Protein AF-X0VV65-F1 (afdb_monomer_lite)

Radius of gyration: 12.86 Å; chains: 1; bounding box: 27×31×33 Å

Foldseek 3Di:
DDAADQVPFDWDDPDVQKIKTFGDDDDQDTDIDIGGDPPRDDDDDDDPHDDDDDDPDDDDDDDD

pLDDT: mean 93.92, std 5.64, range [64.5, 98.5]

Sequence (64 aa):
MPLIDYDSASPVEMFPGVVRRTLTDGDRLMLIEVTVEEGAVVPLHTHPHEQTGYLISGRFLFEL

InterPro domains:
  IPR011051 RmlC-like cupin domain superfamily [SSF51182] (14-63)
  IPR014710 RmlC-like jelly roll fold [G3DSA:2.60.120.10] (9-64)

Secondary structure (DSSP, 8-state):
-----GGGS-EEEEETTEEEEEEEEETTEEEEEEEE-TT--------SS-------SS------

Structure (mmCIF, N/CA/C/O backbone):
data_AF-X0VV65-F1
#
_entry.id   AF-X0VV65-F1
#
loop_
_atom_site.group_PDB
_atom_site.id
_atom_site.type_symbol
_atom_site.label_atom_id
_atom_site.label_alt_id
_atom_site.label_comp_id
_atom_site.label_asym_id
_atom_site.label_entity_id
_atom_site.label_seq_id
_atom_site.pdbx_PDB_ins_code
_atom_site.Cartn_x
_atom_site.Cartn_y
_atom_site.Cartn_z
_atom_site.occupancy
_atom_site.B_iso_or_equiv
_atom_site.auth_seq_id
_atom_site.auth_comp_id
_atom_site.auth_asym_id
_atom_site.auth_atom_id
_atom_site.pdbx_PDB_model_num
ATOM 1 N N . MET A 1 1 ? 4.425 -7.244 -19.957 1.00 64.50 1 MET A N 1
ATOM 2 C CA . MET A 1 1 ? 3.215 -6.776 -19.256 1.00 64.50 1 MET A CA 1
ATOM 3 C C . MET A 1 1 ? 2.686 -7.950 -18.453 1.00 64.50 1 MET A C 1
ATOM 5 O O . MET A 1 1 ? 1.928 -8.740 -19.006 1.00 64.50 1 MET A O 1
ATOM 9 N N . PRO A 1 2 ? 3.201 -8.159 -17.234 1.00 79.75 2 PRO A N 1
ATOM 10 C CA . PRO A 1 2 ? 2.687 -9.208 -16.363 1.00 79.75 2 PRO A CA 1
ATOM 11 C C . PRO A 1 2 ? 1.196 -8.966 -16.101 1.00 79.75 2 PRO A C 1
ATOM 13 O O . PRO A 1 2 ? 0.783 -7.855 -15.780 1.00 79.75 2 PRO A O 1
ATOM 16 N N . LEU A 1 3 ? 0.400 -10.007 -16.318 1.00 84.56 3 LEU A N 1
ATOM 17 C CA . LEU A 1 3 ? -0.978 -10.100 -15.861 1.00 84.56 3 LEU A CA 1
ATOM 18 C C . LEU A 1 3 ? -0.970 -11.114 -14.729 1.00 84.56 3 LEU A C 1
ATOM 20 O O . LEU A 1 3 ? -0.378 -12.184 -14.868 1.00 84.56 3 LEU A O 1
ATOM 24 N N . ILE A 1 4 ? -1.605 -10.760 -13.626 1.00 89.44 4 ILE A N 1
ATOM 25 C CA . ILE A 1 4 ? -1.701 -11.610 -12.449 1.00 89.44 4 ILE A CA 1
ATOM 26 C C . ILE A 1 4 ? -3.172 -11.862 -12.148 1.00 89.44 4 ILE A C 1
ATOM 28 O O . ILE A 1 4 ? -4.015 -10.987 -12.352 1.00 89.44 4 ILE A O 1
ATOM 32 N N . ASP A 1 5 ? -3.471 -13.066 -11.679 1.00 93.44 5 ASP A N 1
ATOM 33 C CA . ASP A 1 5 ? -4.769 -13.357 -11.089 1.00 93.44 5 ASP A CA 1
ATOM 34 C C . ASP A 1 5 ? -4.799 -12.753 -9.679 1.00 93.44 5 ASP A C 1
ATOM 36 O O . ASP A 1 5 ? -3.871 -12.970 -8.895 1.00 93.44 5 ASP A O 1
ATOM 40 N N . TYR A 1 6 ? -5.838 -11.986 -9.357 1.00 94.44 6 TYR A N 1
ATOM 41 C CA . TYR A 1 6 ? -5.973 -11.321 -8.060 1.00 94.44 6 TYR A CA 1
ATOM 42 C C . TYR A 1 6 ? -5.895 -12.321 -6.903 1.00 94.44 6 TYR A C 1
ATOM 44 O O . TYR A 1 6 ? -5.217 -12.060 -5.907 1.00 94.44 6 TYR A O 1
ATOM 52 N N . ASP A 1 7 ? -6.516 -13.488 -7.074 1.00 95.19 7 ASP A N 1
ATOM 53 C CA . ASP A 1 7 ? -6.558 -14.534 -6.051 1.00 95.19 7 ASP A CA 1
ATOM 54 C C . ASP A 1 7 ? -5.210 -15.253 -5.884 1.00 95.19 7 ASP A C 1
ATOM 56 O O . ASP A 1 7 ? -4.969 -15.905 -4.868 1.00 95.19 7 ASP A O 1
ATOM 60 N N . SER A 1 8 ? -4.293 -15.101 -6.846 1.00 93.88 8 SER A N 1
ATOM 61 C CA . SER A 1 8 ? -2.933 -15.648 -6.754 1.00 93.88 8 SER A CA 1
ATOM 62 C C . SER A 1 8 ? -1.972 -14.767 -5.949 1.00 93.88 8 SER A C 1
ATOM 64 O O . SER A 1 8 ? -0.898 -15.225 -5.553 1.00 93.88 8 SER A O 1
ATOM 66 N N . ALA A 1 9 ? -2.338 -13.507 -5.694 1.00 95.44 9 ALA A N 1
ATOM 67 C CA . ALA A 1 9 ? -1.492 -12.562 -4.983 1.00 95.44 9 ALA A CA 1
ATOM 68 C C . ALA A 1 9 ? -1.666 -12.684 -3.460 1.00 95.44 9 ALA A C 1
ATOM 70 O O . ALA A 1 9 ? -2.705 -12.353 -2.882 1.00 95.44 9 ALA A O 1
ATOM 71 N N . SER A 1 10 ? -0.604 -13.119 -2.783 1.00 95.69 10 SER A N 1
ATOM 72 C CA . SER A 1 10 ? -0.618 -13.322 -1.333 1.00 95.69 10 SER A CA 1
ATOM 73 C C . SER A 1 10 ? -0.686 -11.992 -0.564 1.00 95.69 10 SER A C 1
ATOM 75 O O . SER A 1 10 ? 0.183 -11.134 -0.753 1.00 95.69 10 SER A O 1
ATOM 77 N N . PRO A 1 11 ? -1.677 -11.801 0.327 1.00 97.75 11 PRO A N 1
ATOM 78 C CA . PRO A 1 11 ? -1.704 -10.659 1.232 1.00 97.75 11 PRO A CA 1
ATOM 79 C C . PRO A 1 11 ? -0.609 -10.781 2.301 1.00 97.75 11 PRO A C 1
ATOM 81 O O . PRO A 1 11 ? -0.297 -11.874 2.773 1.00 97.75 11 PRO A O 1
ATOM 84 N N . VAL A 1 12 ? -0.044 -9.644 2.695 1.00 98.12 12 VAL A N 1
ATOM 85 C CA . VAL A 1 12 ? 0.989 -9.526 3.728 1.00 98.12 12 VAL A CA 1
ATOM 86 C C . VAL A 1 12 ? 0.565 -8.450 4.719 1.00 98.12 12 VAL A C 1
ATOM 88 O O . VAL A 1 12 ? 0.257 -7.327 4.320 1.00 98.12 12 VAL A O 1
ATOM 91 N N . GLU A 1 13 ? 0.555 -8.780 6.008 1.00 98.06 13 GLU A N 1
ATOM 92 C CA . GLU A 1 13 ? 0.363 -7.792 7.070 1.00 98.06 13 GLU A CA 1
ATOM 93 C C . GLU A 1 13 ? 1.635 -6.945 7.212 1.00 98.06 13 GLU A C 1
ATOM 95 O O . GLU A 1 13 ? 2.723 -7.464 7.462 1.00 98.06 13 GLU A O 1
ATOM 100 N N . MET A 1 14 ? 1.505 -5.639 6.989 1.00 97.00 14 MET A N 1
ATOM 101 C CA . MET A 1 14 ? 2.615 -4.681 7.023 1.00 97.00 14 MET A CA 1
ATOM 102 C C . MET A 1 14 ? 2.753 -4.047 8.409 1.00 97.00 14 MET A C 1
ATOM 104 O O . MET A 1 14 ? 3.860 -3.851 8.906 1.00 97.00 14 MET A O 1
ATOM 108 N N . PHE A 1 15 ? 1.608 -3.741 9.016 1.00 95.75 15 PHE A N 1
ATOM 109 C CA . PHE A 1 15 ? 1.436 -3.205 10.364 1.00 95.75 15 PHE A CA 1
ATOM 110 C C . PHE A 1 15 ? 0.151 -3.807 10.948 1.00 95.75 15 PHE A C 1
ATOM 112 O O . PHE A 1 15 ? -0.672 -4.289 10.166 1.00 95.75 15 PHE A O 1
ATOM 119 N N . PRO A 1 16 ? -0.074 -3.737 12.273 1.00 97.69 16 PRO A N 1
ATOM 120 C CA . PRO A 1 16 ? -1.340 -4.169 12.862 1.00 97.69 16 PRO A CA 1
ATOM 121 C C . PRO A 1 16 ? -2.544 -3.524 12.156 1.00 97.69 16 PRO A C 1
ATOM 123 O O . PRO A 1 16 ? -2.674 -2.297 12.150 1.00 97.69 16 PRO A O 1
ATOM 126 N N . GLY A 1 17 ? -3.389 -4.345 11.525 1.00 98.00 17 GLY A N 1
ATOM 127 C CA . GLY A 1 17 ? -4.580 -3.889 10.790 1.00 98.00 17 GLY A CA 1
ATOM 128 C C . GLY A 1 17 ? -4.305 -3.221 9.431 1.00 98.00 17 GLY A C 1
ATOM 129 O O . GLY A 1 17 ? -5.212 -2.635 8.840 1.00 98.00 17 GLY A O 1
ATOM 130 N N . VAL A 1 18 ? -3.073 -3.292 8.910 1.00 98.25 18 VAL A N 1
ATOM 131 C CA . VAL A 1 18 ? -2.703 -2.803 7.569 1.00 98.25 18 VAL A CA 1
ATOM 132 C C . VAL A 1 18 ? -2.184 -3.966 6.735 1.00 98.25 18 VAL A C 1
ATOM 134 O O . VAL A 1 18 ? -1.065 -4.446 6.933 1.00 98.25 18 VAL A O 1
ATOM 137 N N . VAL A 1 19 ? -2.972 -4.385 5.750 1.00 98.50 19 VAL A N 1
ATOM 138 C CA . VAL A 1 19 ? -2.647 -5.508 4.867 1.00 98.50 19 VAL A CA 1
ATOM 139 C C . VAL A 1 19 ? -2.376 -4.998 3.460 1.00 98.50 19 VAL A C 1
ATOM 141 O O . VAL A 1 19 ? -3.170 -4.254 2.890 1.00 98.50 19 VAL A O 1
ATOM 144 N N . ARG A 1 20 ? -1.261 -5.430 2.873 1.00 98.00 20 ARG A N 1
ATOM 145 C CA . ARG A 1 20 ? -0.883 -5.141 1.489 1.00 98.00 20 ARG A CA 1
ATOM 146 C C . ARG A 1 20 ? -0.931 -6.412 0.655 1.00 98.00 20 ARG A C 1
ATOM 148 O O . ARG A 1 20 ? -0.317 -7.413 1.017 1.00 98.00 20 ARG A O 1
ATOM 155 N N . ARG A 1 21 ? -1.534 -6.338 -0.524 1.00 97.88 21 ARG A N 1
ATOM 156 C CA . ARG A 1 21 ? -1.397 -7.334 -1.587 1.00 97.88 21 ARG A CA 1
ATOM 157 C C . ARG A 1 21 ? -0.593 -6.734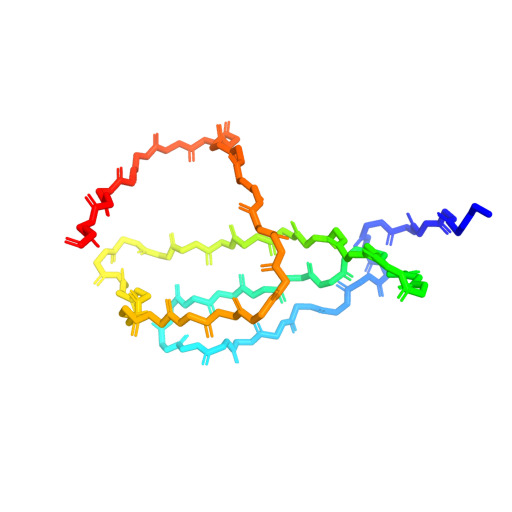 -2.734 1.00 97.88 21 ARG A C 1
ATOM 159 O O . ARG A 1 21 ? -0.996 -5.731 -3.318 1.00 97.88 21 ARG A O 1
ATOM 166 N N . THR A 1 22 ? 0.554 -7.328 -3.051 1.00 96.38 22 THR A N 1
ATOM 167 C CA . THR A 1 22 ? 1.311 -6.941 -4.248 1.00 96.38 22 THR A CA 1
ATOM 168 C C . THR A 1 22 ? 0.648 -7.580 -5.455 1.00 96.38 22 THR A C 1
ATOM 170 O O . THR A 1 22 ? 0.638 -8.800 -5.562 1.00 96.38 22 THR A O 1
ATOM 173 N N . LEU A 1 23 ? 0.070 -6.758 -6.331 1.00 95.94 23 LEU A N 1
ATOM 174 C CA . LEU A 1 23 ? -0.611 -7.240 -7.525 1.00 95.94 23 LEU A CA 1
ATOM 175 C C . LEU A 1 23 ? 0.431 -7.540 -8.598 1.00 95.94 23 LEU A C 1
ATOM 177 O O . LEU A 1 23 ? 0.620 -8.679 -8.996 1.00 95.94 23 LEU A O 1
ATOM 181 N N . THR A 1 24 ? 1.189 -6.536 -9.018 1.00 95.12 24 THR A N 1
ATOM 182 C CA . THR A 1 24 ? 2.270 -6.743 -9.980 1.00 95.12 24 THR A CA 1
ATOM 183 C C . THR A 1 24 ? 3.382 -5.740 -9.763 1.00 95.12 24 THR A C 1
ATOM 185 O O . THR A 1 24 ? 3.152 -4.630 -9.286 1.00 95.12 24 THR A O 1
ATOM 188 N N . ASP A 1 25 ? 4.581 -6.101 -10.189 1.00 93.44 25 ASP A N 1
ATOM 189 C CA . ASP A 1 25 ? 5.730 -5.214 -10.219 1.00 93.44 25 ASP A CA 1
ATOM 190 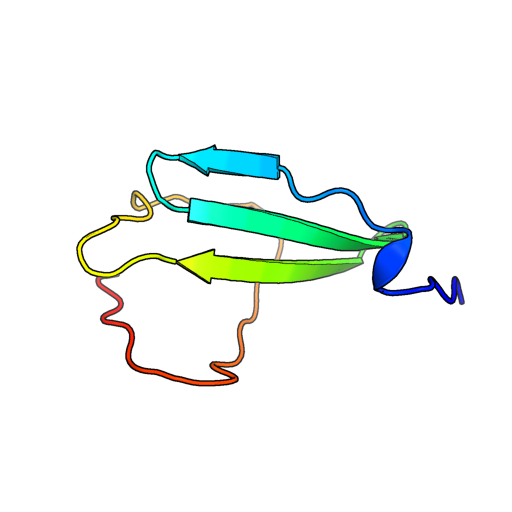C C . ASP A 1 25 ? 6.528 -5.370 -11.518 1.00 93.44 25 ASP A C 1
ATOM 192 O O . ASP A 1 25 ? 6.304 -6.272 -12.331 1.00 93.44 25 ASP A O 1
ATOM 196 N N . GLY A 1 26 ? 7.415 -4.413 -11.740 1.00 91.69 26 GLY A N 1
ATOM 197 C CA . GLY A 1 26 ? 8.443 -4.424 -12.766 1.00 91.69 26 GLY A CA 1
AT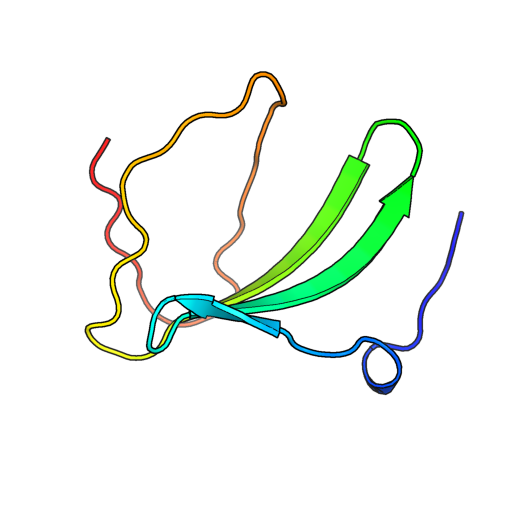OM 198 C C . GLY A 1 26 ? 9.529 -3.420 -12.393 1.00 91.69 26 GLY A C 1
ATOM 199 O O . GLY A 1 26 ? 9.497 -2.833 -11.315 1.00 91.69 26 GLY A O 1
ATOM 200 N N . ASP A 1 27 ? 10.457 -3.155 -13.309 1.00 92.75 27 ASP A N 1
ATOM 201 C CA . ASP A 1 27 ? 11.690 -2.408 -13.008 1.00 92.75 27 ASP A CA 1
ATOM 202 C C . ASP A 1 27 ? 11.490 -1.025 -12.363 1.00 92.75 27 ASP A C 1
ATOM 204 O O . ASP A 1 27 ? 12.382 -0.519 -11.686 1.00 92.75 27 ASP A O 1
ATOM 208 N N . ARG A 1 28 ? 10.353 -0.368 -12.622 1.00 93.19 28 ARG A N 1
ATOM 209 C CA . ARG A 1 28 ? 10.098 1.021 -12.197 1.00 93.19 28 ARG A CA 1
ATOM 210 C C . ARG A 1 28 ? 8.709 1.267 -11.618 1.00 93.19 28 ARG A C 1
ATOM 212 O O . ARG A 1 28 ? 8.393 2.410 -11.305 1.00 93.19 28 ARG A O 1
ATOM 219 N N . LEU A 1 29 ? 7.865 0.243 -11.533 1.00 92.75 29 LEU A N 1
ATOM 220 C CA . LEU A 1 29 ? 6.493 0.396 -11.060 1.00 92.75 29 LEU A CA 1
ATOM 221 C C . LEU A 1 29 ? 6.086 -0.825 -10.251 1.00 92.75 29 LEU A C 1
ATOM 223 O O . LEU A 1 29 ? 6.338 -1.955 -10.657 1.00 92.75 29 LEU A O 1
ATOM 227 N N . MET A 1 30 ? 5.399 -0.570 -9.147 1.00 94.44 30 MET A N 1
ATOM 228 C CA . MET A 1 30 ? 4.705 -1.578 -8.366 1.00 94.44 30 MET A CA 1
ATOM 229 C C . MET A 1 30 ? 3.251 -1.145 -8.233 1.00 94.44 30 MET A C 1
ATOM 231 O O . MET A 1 30 ? 2.969 0.003 -7.892 1.00 94.44 30 MET A O 1
ATOM 235 N N . LEU A 1 31 ? 2.337 -2.069 -8.499 1.00 95.69 31 LEU A N 1
ATOM 236 C CA . LEU A 1 31 ? 0.923 -1.911 -8.218 1.00 95.69 31 LEU A CA 1
ATOM 237 C C . LEU A 1 31 ? 0.568 -2.793 -7.025 1.00 95.69 31 LEU A C 1
ATOM 239 O O . LEU A 1 31 ? 0.797 -4.006 -7.036 1.00 95.69 31 LEU A O 1
ATOM 243 N N . ILE A 1 32 ? -0.004 -2.172 -6.004 1.00 96.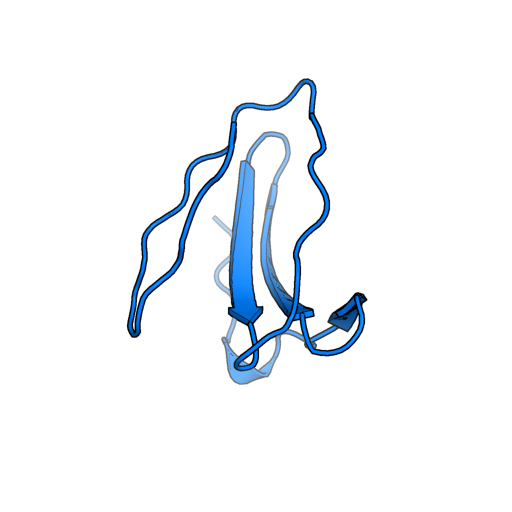75 32 ILE A N 1
ATOM 244 C CA . ILE A 1 32 ? -0.433 -2.839 -4.780 1.00 96.75 32 ILE A CA 1
ATOM 245 C C . ILE A 1 32 ? -1.874 -2.464 -4.462 1.00 96.75 32 ILE A C 1
ATOM 247 O O . ILE A 1 32 ? -2.336 -1.377 -4.805 1.00 96.75 32 ILE A O 1
ATOM 251 N N . GLU A 1 33 ? -2.551 -3.355 -3.755 1.00 97.69 33 GLU A N 1
ATOM 252 C CA . GLU A 1 33 ? -3.777 -3.060 -3.026 1.00 97.69 33 GLU A CA 1
ATOM 253 C C . GLU A 1 33 ? -3.444 -2.997 -1.535 1.00 97.69 33 GLU A C 1
ATOM 255 O O . GLU A 1 33 ? -2.682 -3.824 -1.027 1.00 97.69 33 GLU A O 1
ATOM 260 N N . VAL A 1 34 ? -3.997 -2.011 -0.832 1.00 97.56 34 VAL A N 1
ATOM 261 C CA . VAL A 1 34 ? -3.835 -1.867 0.616 1.00 97.56 34 VAL A CA 1
ATOM 262 C C . VAL A 1 34 ? -5.216 -1.820 1.249 1.00 97.56 34 VAL A C 1
ATOM 264 O O . VAL A 1 34 ? -6.037 -0.980 0.888 1.00 97.56 34 VAL A O 1
ATOM 267 N N . THR A 1 35 ? -5.454 -2.717 2.201 1.00 97.81 35 THR A N 1
ATOM 268 C CA . THR A 1 35 ? -6.631 -2.701 3.072 1.00 97.81 35 THR A CA 1
ATOM 269 C C . THR A 1 35 ? -6.202 -2.218 4.447 1.00 97.81 35 THR A C 1
ATOM 271 O O . 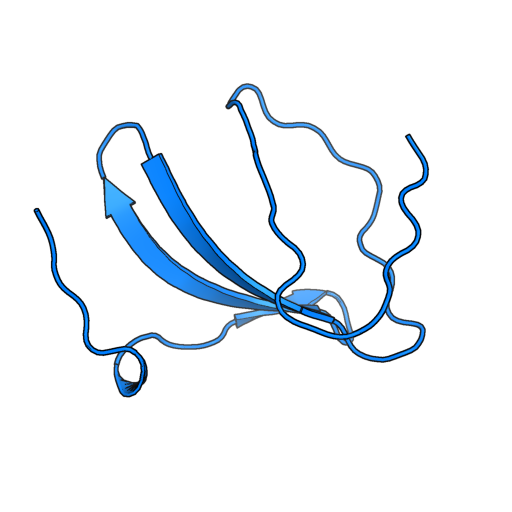THR A 1 35 ? -5.228 -2.724 5.008 1.00 97.81 35 THR A O 1
ATOM 274 N N . VAL A 1 36 ? -6.919 -1.230 4.978 1.00 97.56 36 VAL A N 1
ATOM 275 C CA . VAL A 1 36 ? -6.653 -0.650 6.296 1.00 97.56 36 VAL A CA 1
ATOM 276 C C . VAL A 1 36 ? -7.906 -0.786 7.148 1.00 97.56 36 VAL A C 1
ATOM 278 O O . VAL A 1 36 ? -8.974 -0.314 6.755 1.00 97.56 36 VAL A O 1
ATOM 281 N N . GLU A 1 37 ? -7.775 -1.456 8.289 1.00 98.12 37 GLU A N 1
ATOM 282 C CA . GLU A 1 37 ? -8.852 -1.602 9.265 1.00 98.12 37 GLU A CA 1
ATOM 283 C C . GLU A 1 37 ? -9.167 -0.270 9.960 1.00 98.12 37 GLU A C 1
ATOM 285 O O . GLU A 1 37 ? -8.336 0.639 10.040 1.00 98.12 37 GLU A O 1
ATOM 290 N N . GLU A 1 38 ? -10.387 -0.137 10.483 1.00 97.12 38 GLU A N 1
ATOM 291 C CA . GLU A 1 38 ? -10.780 1.061 11.222 1.00 97.12 38 GLU A CA 1
ATOM 292 C C . GLU A 1 38 ? -9.876 1.270 12.447 1.00 97.12 38 GLU A C 1
ATOM 294 O O . GLU A 1 38 ? -9.719 0.388 13.287 1.00 97.12 38 GLU A O 1
ATOM 299 N N . GLY A 1 39 ? -9.279 2.461 12.546 1.00 96.38 39 GLY A N 1
ATOM 300 C CA . GLY A 1 39 ? -8.360 2.823 13.628 1.00 96.38 39 GLY A CA 1
ATOM 301 C C . GLY A 1 39 ? -6.912 2.362 13.430 1.00 96.38 39 GLY A C 1
ATOM 302 O O . GLY A 1 39 ? -6.054 2.770 14.213 1.00 96.38 39 GLY A O 1
ATOM 303 N N . ALA A 1 40 ? -6.610 1.575 12.393 1.00 97.25 40 ALA A N 1
ATOM 304 C CA . ALA A 1 40 ? -5.232 1.244 12.050 1.00 97.25 40 ALA A CA 1
ATOM 305 C C . ALA A 1 40 ? -4.491 2.477 11.502 1.00 97.25 40 ALA A C 1
ATOM 307 O O . ALA A 1 40 ? -5.063 3.327 10.814 1.00 97.25 40 ALA A O 1
ATOM 308 N N . VAL A 1 41 ? -3.199 2.575 11.819 1.00 95.44 41 VAL A N 1
ATOM 309 C CA . VAL A 1 41 ? -2.357 3.728 11.477 1.00 95.44 41 VAL A CA 1
ATOM 310 C C . VAL A 1 41 ? -1.220 3.273 10.578 1.00 95.44 41 VAL A C 1
ATOM 312 O O . VAL A 1 41 ? -0.455 2.378 10.932 1.00 95.44 41 VAL A O 1
ATOM 315 N N . VAL A 1 42 ? -1.080 3.934 9.430 1.00 94.38 42 VAL A N 1
ATOM 316 C CA . VAL A 1 42 ? 0.119 3.836 8.595 1.00 94.38 42 VAL A CA 1
ATOM 317 C C . VAL A 1 42 ? 1.087 4.927 9.063 1.00 94.38 42 VAL A C 1
ATOM 319 O O . VAL A 1 42 ? 0.753 6.104 8.925 1.00 94.38 42 VAL A O 1
ATOM 322 N N . PRO A 1 43 ? 2.260 4.589 9.630 1.00 93.56 43 PRO A N 1
ATOM 323 C CA . PRO A 1 43 ? 3.208 5.596 10.098 1.00 93.56 43 PRO A CA 1
ATOM 324 C C . PRO A 1 43 ? 3.679 6.500 8.957 1.00 93.56 43 PRO A C 1
ATOM 326 O O . PRO A 1 43 ? 3.847 6.033 7.827 1.00 93.56 43 PRO A O 1
ATOM 329 N N . LEU A 1 44 ? 3.954 7.771 9.261 1.00 93.06 44 LEU A N 1
ATOM 330 C CA . LEU A 1 44 ? 4.583 8.684 8.309 1.00 93.06 44 LEU A CA 1
ATOM 331 C C . LEU A 1 44 ? 5.927 8.102 7.851 1.00 93.06 44 LEU A C 1
ATOM 333 O O . LEU A 1 44 ? 6.766 7.715 8.666 1.00 93.06 44 LEU A O 1
ATOM 337 N N . HIS A 1 45 ? 6.123 8.029 6.539 1.00 92.25 45 HIS A N 1
ATOM 338 C CA . HIS A 1 45 ? 7.330 7.487 5.929 1.00 92.25 45 HIS A CA 1
ATOM 339 C C . HIS A 1 45 ? 7.586 8.140 4.568 1.00 92.25 45 HIS A C 1
ATOM 341 O O . HIS A 1 45 ? 6.745 8.866 4.043 1.00 92.25 45 HIS A O 1
ATOM 347 N N . THR A 1 46 ? 8.767 7.892 4.002 1.00 93.00 46 THR A N 1
ATOM 348 C CA . THR A 1 46 ? 9.180 8.447 2.710 1.00 93.00 46 THR A CA 1
ATOM 349 C C . THR A 1 46 ? 9.903 7.402 1.873 1.00 93.00 46 THR A C 1
ATOM 351 O O . THR A 1 46 ? 10.553 6.508 2.418 1.00 93.00 46 THR A O 1
ATOM 354 N N . HIS A 1 47 ? 9.807 7.547 0.554 1.00 90.94 47 HIS A N 1
ATOM 355 C CA . HIS A 1 47 ? 10.507 6.727 -0.427 1.00 90.94 47 HIS A CA 1
ATOM 356 C C . HIS A 1 47 ? 11.184 7.637 -1.455 1.00 90.94 47 HIS A C 1
ATOM 358 O O . HIS A 1 47 ? 10.652 8.699 -1.773 1.00 90.94 47 HIS A O 1
ATOM 364 N N . PRO A 1 48 ? 12.325 7.224 -2.037 1.00 94.56 48 PRO A N 1
ATOM 365 C CA . PRO A 1 48 ? 12.902 7.926 -3.184 1.00 94.56 48 PRO A CA 1
ATOM 366 C C . PRO A 1 48 ? 12.040 7.780 -4.452 1.00 94.56 48 PRO A C 1
ATOM 368 O O . PRO A 1 48 ? 12.249 8.499 -5.426 1.00 94.56 48 PRO A O 1
ATOM 371 N N . HIS A 1 49 ? 11.110 6.821 -4.458 1.00 94.81 49 HIS A N 1
ATOM 372 C CA . HIS A 1 49 ? 10.204 6.537 -5.563 1.00 94.81 49 HIS A CA 1
ATOM 373 C C . HIS A 1 49 ? 8.913 7.345 -5.433 1.00 94.81 49 HIS A C 1
ATOM 375 O O . HIS A 1 49 ? 8.363 7.478 -4.341 1.00 94.81 49 HIS A O 1
ATOM 381 N N . GLU A 1 50 ? 8.410 7.838 -6.562 1.00 94.81 50 GLU A N 1
ATOM 382 C CA . GLU A 1 50 ? 7.091 8.460 -6.627 1.00 94.81 50 GLU A CA 1
ATOM 383 C C . GLU A 1 50 ? 6.005 7.436 -6.269 1.00 94.81 50 GLU A C 1
ATOM 385 O O . GLU A 1 50 ? 6.012 6.307 -6.764 1.00 94.81 50 GLU A O 1
ATOM 390 N N . GLN A 1 51 ? 5.069 7.840 -5.410 1.00 94.69 51 GLN A N 1
ATOM 391 C CA . GLN A 1 51 ? 3.947 7.015 -4.982 1.00 94.69 51 GLN A CA 1
ATOM 392 C C . GLN A 1 51 ? 2.642 7.761 -5.233 1.00 94.69 51 GLN A C 1
ATOM 394 O O . GLN A 1 51 ? 2.481 8.915 -4.838 1.00 94.69 51 GLN A O 1
ATOM 399 N N . THR A 1 52 ? 1.689 7.071 -5.850 1.00 93.75 52 THR A N 1
ATOM 400 C CA . THR A 1 52 ? 0.319 7.551 -6.023 1.00 93.75 52 THR A CA 1
ATOM 401 C C . THR A 1 52 ? -0.657 6.530 -5.452 1.00 93.75 52 THR A C 1
ATOM 403 O O . THR A 1 52 ? -0.366 5.334 -5.424 1.00 93.75 52 THR A O 1
ATOM 406 N N . GLY A 1 53 ? -1.803 7.001 -4.972 1.00 93.50 53 GLY A N 1
ATOM 407 C CA . GLY A 1 53 ? -2.841 6.168 -4.383 1.00 93.50 53 GLY A CA 1
ATOM 408 C C . GLY A 1 53 ? -4.224 6.656 -4.789 1.00 93.50 53 GLY A C 1
ATOM 409 O O . GLY A 1 53 ? -4.447 7.852 -4.969 1.00 93.50 53 GLY A O 1
ATOM 410 N N . TYR A 1 54 ? -5.157 5.720 -4.922 1.00 95.75 54 TYR A N 1
ATOM 411 C CA . TYR A 1 54 ? -6.563 5.994 -5.192 1.00 95.75 54 TYR A CA 1
ATOM 412 C C . TYR A 1 54 ? -7.420 5.247 -4.172 1.00 95.75 54 TYR A C 1
ATOM 414 O O . TYR A 1 54 ? -7.230 4.051 -3.950 1.00 95.75 54 TYR A O 1
ATOM 422 N N . LEU A 1 55 ? -8.357 5.956 -3.543 1.00 96.25 55 LEU A N 1
ATOM 423 C CA . LEU A 1 55 ? -9.265 5.362 -2.571 1.00 96.25 55 LEU A CA 1
ATOM 424 C C . LEU A 1 55 ? -10.412 4.664 -3.304 1.00 96.25 55 LEU A C 1
ATOM 426 O O . LEU A 1 55 ? -11.307 5.323 -3.828 1.00 96.25 55 LEU A O 1
ATOM 430 N N . ILE A 1 56 ? -10.389 3.331 -3.310 1.00 97.50 56 ILE A N 1
ATOM 431 C CA . ILE A 1 56 ? -11.449 2.514 -3.917 1.00 97.50 56 ILE A CA 1
ATOM 432 C C . ILE A 1 56 ? -12.746 2.621 -3.100 1.00 97.50 56 ILE A C 1
ATOM 434 O O . ILE A 1 56 ? -13.829 2.763 -3.663 1.00 97.50 56 ILE A O 1
ATOM 438 N N . SER A 1 57 ? -12.645 2.574 -1.768 1.00 97.75 57 SER A N 1
ATOM 439 C CA . SER A 1 57 ? -13.795 2.647 -0.862 1.00 97.75 57 SER A CA 1
ATOM 440 C C . SER A 1 57 ? -13.398 3.095 0.545 1.00 97.75 57 SER A C 1
ATOM 442 O O . SER A 1 57 ? -12.276 2.849 0.978 1.00 97.75 57 SER A O 1
ATOM 444 N N . GLY A 1 58 ? -14.346 3.675 1.286 1.00 96.88 58 GLY A N 1
ATOM 445 C CA . GLY A 1 58 ? -14.164 4.075 2.683 1.00 96.88 58 GLY A CA 1
ATOM 446 C C . GLY A 1 58 ? -13.776 5.544 2.838 1.00 96.88 58 GLY A C 1
ATOM 447 O O . GLY A 1 58 ? -14.190 6.396 2.053 1.00 96.88 58 GLY A O 1
ATOM 448 N N . ARG A 1 59 ? -13.008 5.849 3.885 1.00 95.69 59 ARG A N 1
ATOM 449 C CA . ARG A 1 59 ? -12.462 7.183 4.166 1.00 95.69 59 ARG A CA 1
ATOM 450 C C . ARG A 1 59 ? -11.082 7.035 4.787 1.00 95.69 59 ARG A C 1
ATOM 452 O O . ARG A 1 59 ? -10.867 6.118 5.573 1.00 95.69 59 ARG A O 1
ATOM 459 N N . PHE A 1 60 ? -10.179 7.946 4.459 1.00 92.69 60 PHE A N 1
ATOM 460 C CA . PHE A 1 60 ? -8.822 7.955 4.989 1.00 92.69 60 PHE A CA 1
ATOM 461 C C . PHE A 1 60 ? -8.424 9.392 5.315 1.00 92.69 60 PHE A C 1
ATOM 463 O O . PHE A 1 60 ? -8.727 10.299 4.538 1.00 92.69 60 PHE A O 1
ATOM 470 N N . LEU A 1 61 ? -7.775 9.599 6.459 1.00 93.12 61 LEU A N 1
ATOM 471 C CA . LEU A 1 61 ? -7.176 10.881 6.814 1.00 93.12 61 LEU A CA 1
ATOM 472 C C . LEU A 1 61 ? -5.680 10.794 6.529 1.00 93.12 61 LEU A C 1
ATOM 474 O O . LEU A 1 61 ? -5.001 9.923 7.064 1.00 93.12 61 LEU A O 1
ATOM 478 N N . PHE A 1 62 ? -5.186 11.692 5.684 1.00 88.62 62 PHE A N 1
ATOM 479 C CA . PHE A 1 62 ? -3.757 11.855 5.454 1.00 88.62 62 PHE A CA 1
ATOM 480 C C . PHE A 1 62 ? -3.249 13.037 6.270 1.00 88.62 62 PHE A C 1
ATOM 482 O O . PHE A 1 62 ? -3.750 14.152 6.125 1.00 88.62 62 PHE A O 1
ATOM 489 N N . GLU A 1 63 ? -2.239 12.781 7.093 1.00 84.12 63 GLU A N 1
ATOM 490 C CA . GLU A 1 63 ? -1.443 13.802 7.769 1.00 84.12 63 GLU A CA 1
ATOM 491 C C . GLU A 1 63 ? -0.045 13.774 7.135 1.00 84.12 63 GLU A C 1
ATOM 493 O O . GLU A 1 63 ? 0.594 12.720 7.098 1.00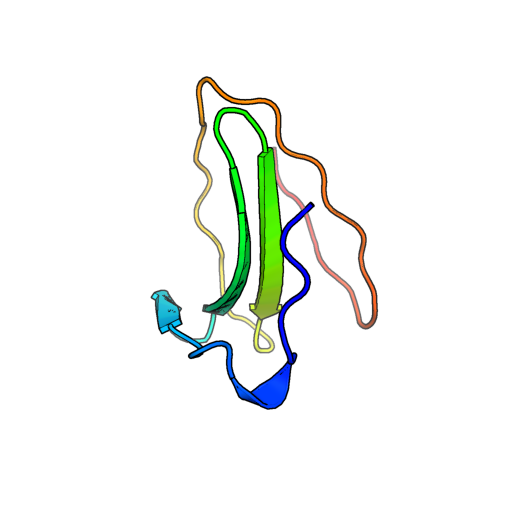 84.12 63 GLU A O 1
ATOM 498 N N . LEU A 1 64 ? 0.367 14.903 6.548 1.00 74.81 64 LEU A N 1
ATOM 499 C CA . LEU A 1 64 ? 1.656 15.091 5.869 1.00 74.81 64 LEU A CA 1
ATOM 500 C C . LEU A 1 64 ? 2.650 15.815 6.776 1.00 74.81 64 LEU A C 1
ATOM 502 O O . LEU A 1 64 ? 2.223 16.793 7.432 1.00 74.81 64 LEU A O 1
#

Organism: NCBI:txid412755